Protein AF-A0A1I6UWF7-F1 (afdb_monomer_lite)

Sequence (78 aa):
MFFYYFYSKMKLFASYGGIFILNNERVTNPRWIELYKANWSPVYKSVRTPCSCWMCQGEIYNRCAYKKETIRLIEEII

Secondary structure (DSSP, 8-state):
--HHHHHHHHHHHHHT-SEEEETTEEEES--HHHHHHTT--THHHH-SS---SSSSGGGS--HHHHHHHHHHHHHHH-

Radius of gyration: 15.91 Å; chains: 1; bounding box: 44×21×37 Å

Foldseek 3Di:
DQVVQLLVVLQVVLVVWDWDQQPNDTDGSDHSVSCVVSCPQVVSSPDNDQDPDPCSPRPNDDPVVVVVVVVVVVVVVD

pLDDT: mean 82.37, std 12.02, range [51.47, 96.31]

Structure (mmCIF, N/CA/C/O backbone):
data_AF-A0A1I6UWF7-F1
#
_entry.id   AF-A0A1I6UWF7-F1
#
loop_
_atom_site.group_PDB
_atom_site.id
_atom_site.type_symbol
_atom_site.label_atom_id
_atom_site.label_alt_id
_atom_site.label_comp_id
_atom_site.label_asym_id
_atom_site.label_entity_id
_atom_site.label_seq_id
_atom_site.pdbx_PDB_ins_code
_atom_site.Cartn_x
_atom_site.Cartn_y
_atom_site.Cartn_z
_atom_site.occupancy
_atom_site.B_iso_or_equiv
_atom_site.auth_seq_id
_atom_site.auth_comp_id
_atom_site.auth_asym_id
_atom_site.auth_atom_id
_atom_site.pdbx_PDB_model_num
ATOM 1 N N . MET A 1 1 ? 12.419 12.347 12.252 1.00 51.47 1 MET A N 1
ATOM 2 C CA . MET A 1 1 ? 12.456 10.899 12.576 1.00 51.47 1 MET A CA 1
ATOM 3 C C . MET A 1 1 ? 11.363 10.068 11.868 1.00 51.47 1 MET A C 1
ATOM 5 O O . MET A 1 1 ? 11.033 8.995 12.343 1.00 51.47 1 MET A O 1
ATOM 9 N N . PHE A 1 2 ? 10.820 10.500 10.719 1.00 52.56 2 PHE A N 1
ATOM 10 C CA . PHE A 1 2 ? 9.825 9.719 9.950 1.00 52.56 2 PHE A CA 1
ATOM 11 C C . PHE A 1 2 ? 10.420 9.074 8.684 1.00 52.56 2 PHE A C 1
ATOM 13 O O . PHE A 1 2 ? 10.079 7.947 8.337 1.00 52.56 2 PHE A O 1
ATOM 20 N N . PHE A 1 3 ? 11.398 9.734 8.052 1.00 54.72 3 PHE A N 1
ATOM 21 C CA . PHE A 1 3 ? 12.046 9.260 6.821 1.00 54.72 3 PHE A CA 1
ATOM 22 C C . PHE A 1 3 ? 12.803 7.929 6.976 1.00 54.72 3 PHE A C 1
ATOM 24 O O . PHE A 1 3 ? 12.719 7.074 6.097 1.00 54.72 3 PHE A O 1
ATOM 31 N N . TYR A 1 4 ? 13.477 7.713 8.113 1.00 63.34 4 TYR A N 1
ATOM 32 C CA . TYR A 1 4 ? 14.248 6.487 8.371 1.00 63.34 4 TYR A CA 1
ATOM 33 C C . TYR A 1 4 ? 13.370 5.225 8.360 1.00 63.34 4 TYR A C 1
ATOM 35 O O . TYR A 1 4 ? 13.733 4.204 7.781 1.00 63.34 4 TYR A O 1
ATOM 43 N N . TYR A 1 5 ? 12.169 5.311 8.939 1.00 73.31 5 TYR A N 1
ATOM 44 C CA . TYR A 1 5 ? 11.247 4.178 9.005 1.00 73.31 5 TYR A CA 1
ATOM 45 C C . TYR A 1 5 ? 10.641 3.832 7.646 1.00 73.31 5 TYR A C 1
ATOM 47 O O . TYR A 1 5 ? 10.355 2.666 7.393 1.00 73.31 5 TYR A O 1
ATOM 55 N N . PHE A 1 6 ? 10.434 4.818 6.769 1.00 82.25 6 PHE A N 1
ATOM 56 C CA . PHE A 1 6 ? 9.891 4.563 5.435 1.00 82.25 6 PHE A CA 1
ATOM 57 C C . PHE A 1 6 ? 10.910 3.838 4.547 1.00 82.25 6 PHE A C 1
ATOM 59 O O . PHE A 1 6 ? 10.584 2.824 3.936 1.00 82.25 6 PHE A O 1
ATOM 66 N N . TYR A 1 7 ? 12.168 4.283 4.568 1.00 86.31 7 TYR A N 1
ATOM 67 C CA . TYR A 1 7 ? 13.282 3.638 3.870 1.00 86.31 7 TYR A CA 1
ATOM 68 C C . TYR A 1 7 ? 13.426 2.147 4.216 1.00 86.31 7 TYR A C 1
ATOM 70 O O . TYR A 1 7 ? 13.454 1.295 3.326 1.00 86.31 7 TYR A O 1
ATOM 78 N N . SER A 1 8 ? 13.465 1.818 5.510 1.00 87.50 8 SER A N 1
ATOM 79 C CA . SER A 1 8 ? 13.639 0.434 5.967 1.00 87.50 8 SER A CA 1
ATOM 80 C C . SER A 1 8 ? 12.468 -0.467 5.564 1.00 87.50 8 SER A C 1
ATOM 82 O O . SER A 1 8 ? 12.669 -1.642 5.270 1.00 87.50 8 SER A O 1
ATOM 84 N N . LYS A 1 9 ? 11.250 0.081 5.471 1.00 86.25 9 LYS A N 1
ATOM 85 C CA . LYS A 1 9 ? 10.079 -0.667 4.993 1.00 86.25 9 LYS A CA 1
ATOM 86 C C . LYS A 1 9 ? 10.148 -0.957 3.502 1.00 86.25 9 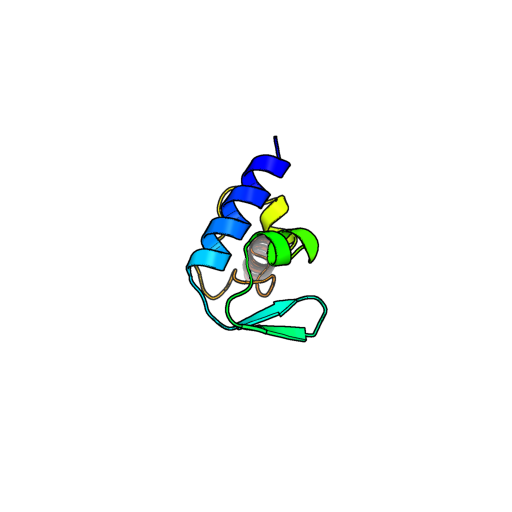LYS A C 1
ATOM 88 O O . LYS A 1 9 ? 9.842 -2.073 3.112 1.00 86.25 9 LYS A O 1
ATOM 93 N N . MET A 1 10 ? 10.584 -0.005 2.673 1.00 90.88 10 MET A N 1
ATOM 94 C CA . MET A 1 10 ? 10.740 -0.260 1.234 1.00 90.88 10 MET A CA 1
ATOM 95 C C . MET A 1 10 ? 11.727 -1.404 0.979 1.00 90.88 10 MET A C 1
ATOM 97 O O . MET A 1 10 ? 11.495 -2.229 0.102 1.00 90.88 10 MET A O 1
ATOM 101 N N . LYS A 1 11 ? 12.793 -1.504 1.787 1.00 91.50 11 LYS A N 1
ATOM 102 C CA . LYS A 1 11 ? 13.710 -2.654 1.750 1.00 91.50 11 LYS A CA 1
ATOM 103 C C . LYS A 1 11 ? 13.019 -3.968 2.093 1.00 91.50 11 LYS A C 1
ATOM 105 O O . LYS A 1 11 ? 13.181 -4.935 1.358 1.00 91.50 11 LYS A O 1
ATOM 110 N N . LEU A 1 12 ? 12.251 -3.987 3.181 1.00 88.69 12 LEU A N 1
ATOM 111 C CA . LEU A 1 12 ? 11.503 -5.168 3.605 1.00 88.69 12 LEU A CA 1
ATOM 112 C C . LEU A 1 12 ? 10.512 -5.620 2.523 1.00 88.69 12 LEU A C 1
ATOM 114 O O . LEU A 1 12 ? 10.518 -6.783 2.139 1.00 88.69 12 LEU A O 1
ATOM 118 N N . PHE A 1 13 ? 9.716 -4.700 1.975 1.00 87.00 13 PHE A N 1
ATOM 119 C CA . PHE A 1 13 ? 8.739 -5.031 0.938 1.00 87.00 13 PHE A CA 1
ATOM 120 C C . PHE A 1 13 ? 9.402 -5.512 -0.354 1.00 87.00 13 PHE A C 1
ATOM 122 O O . PHE A 1 13 ? 8.972 -6.520 -0.903 1.00 87.00 13 PHE A O 1
ATOM 129 N N . ALA A 1 14 ? 10.487 -4.867 -0.794 1.00 92.25 14 ALA A N 1
ATOM 130 C CA . ALA A 1 14 ? 11.261 -5.339 -1.942 1.00 92.25 14 ALA A CA 1
ATOM 131 C C . ALA A 1 14 ? 11.832 -6.754 -1.725 1.00 92.25 14 ALA A C 1
ATOM 133 O O . ALA A 1 14 ? 11.928 -7.522 -2.677 1.00 92.25 14 ALA A O 1
ATOM 134 N N . SER A 1 15 ? 12.188 -7.117 -0.483 1.00 93.06 15 SER A N 1
ATOM 135 C CA . SER A 1 15 ? 12.748 -8.439 -0.162 1.00 93.06 15 SER A CA 1
ATOM 136 C C . SER A 1 15 ? 11.742 -9.587 -0.251 1.00 93.06 15 SER A C 1
ATOM 138 O O . SER A 1 15 ? 12.150 -10.724 -0.464 1.00 93.06 15 SER A O 1
ATOM 140 N N . TYR A 1 16 ? 10.440 -9.305 -0.129 1.00 89.00 16 TYR A N 1
ATOM 141 C CA . TYR A 1 16 ? 9.401 -10.324 -0.297 1.00 89.00 16 TYR A CA 1
ATOM 142 C C . TYR A 1 16 ? 9.260 -10.787 -1.750 1.00 89.00 16 TYR A C 1
ATOM 144 O O . TYR A 1 16 ? 8.743 -11.875 -1.995 1.00 89.00 16 TYR A O 1
ATOM 152 N N . GLY A 1 17 ? 9.724 -9.976 -2.707 1.00 88.56 17 GLY A N 1
ATOM 153 C CA . GLY A 1 17 ? 9.474 -10.206 -4.123 1.00 88.56 17 GLY A CA 1
ATOM 154 C C . GLY A 1 17 ? 7.984 -10.115 -4.477 1.00 88.56 17 GLY A C 1
ATOM 155 O O . GLY A 1 17 ? 7.138 -9.753 -3.659 1.00 88.56 17 GLY A O 1
ATOM 156 N N . GLY A 1 18 ? 7.661 -10.408 -5.732 1.00 90.56 18 GLY A N 1
ATOM 157 C CA . GLY A 1 18 ? 6.308 -10.374 -6.277 1.00 90.56 18 GLY A CA 1
ATOM 158 C C . GLY A 1 18 ? 6.074 -9.240 -7.273 1.00 90.56 18 GLY A C 1
ATOM 159 O O . GLY A 1 18 ? 7.006 -8.648 -7.818 1.00 90.56 18 GLY A O 1
ATOM 160 N N . ILE A 1 19 ? 4.799 -8.968 -7.543 1.00 91.56 19 ILE A N 1
ATOM 161 C CA . ILE A 1 19 ? 4.361 -7.952 -8.504 1.00 91.56 19 ILE A CA 1
ATOM 162 C C . ILE A 1 19 ? 3.831 -6.749 -7.733 1.00 91.56 19 ILE A C 1
ATOM 164 O O . ILE A 1 19 ? 2.947 -6.879 -6.888 1.00 91.56 19 ILE A O 1
ATOM 168 N N . PHE A 1 20 ? 4.352 -5.574 -8.061 1.00 90.38 20 PHE A N 1
ATOM 169 C CA . PHE A 1 20 ? 3.976 -4.304 -7.460 1.00 90.38 20 PHE A CA 1
ATOM 170 C C . PHE A 1 20 ? 3.376 -3.392 -8.525 1.00 90.38 20 PHE A C 1
ATOM 172 O O . PHE A 1 20 ? 3.760 -3.451 -9.692 1.00 90.38 20 PHE A O 1
ATOM 179 N N . ILE A 1 21 ? 2.442 -2.533 -8.118 1.00 89.31 21 ILE A N 1
ATOM 180 C CA . ILE A 1 21 ? 1.923 -1.459 -8.968 1.00 89.31 21 ILE A CA 1
ATOM 181 C C . ILE A 1 21 ? 2.643 -0.170 -8.591 1.00 89.31 21 ILE A C 1
ATOM 183 O O . ILE A 1 21 ? 2.444 0.339 -7.487 1.00 89.31 21 ILE A O 1
ATOM 187 N N . LEU A 1 22 ? 3.485 0.337 -9.489 1.00 90.31 22 LEU A N 1
ATOM 188 C CA . LEU A 1 22 ? 4.221 1.591 -9.328 1.00 90.31 22 LEU A CA 1
ATOM 189 C C . LEU A 1 22 ? 3.755 2.552 -10.417 1.00 90.31 22 LEU A C 1
ATOM 191 O O . LEU A 1 22 ? 3.867 2.217 -11.586 1.00 90.31 22 LEU A O 1
ATOM 195 N N . ASN A 1 23 ? 3.228 3.727 -10.057 1.00 87.38 23 ASN A N 1
ATOM 196 C CA . ASN A 1 23 ? 2.755 4.728 -11.030 1.00 87.38 23 ASN A CA 1
ATOM 197 C C . ASN A 1 23 ? 1.836 4.138 -12.126 1.00 87.38 23 ASN A C 1
ATOM 199 O O . ASN A 1 23 ? 1.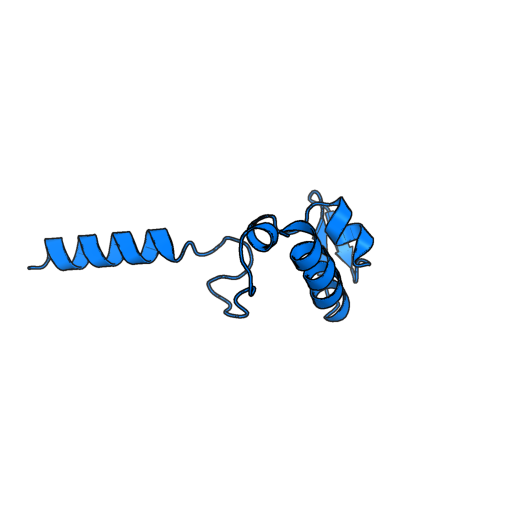982 4.457 -13.299 1.00 87.38 23 ASN A O 1
ATOM 203 N N . ASN A 1 24 ? 0.910 3.257 -11.733 1.00 87.00 24 ASN A N 1
ATOM 204 C CA . ASN A 1 24 ? -0.008 2.511 -12.608 1.00 87.00 24 ASN A CA 1
ATOM 205 C C . ASN A 1 24 ? 0.639 1.454 -13.526 1.00 87.00 24 ASN A C 1
ATOM 207 O O . ASN A 1 24 ? -0.063 0.828 -14.318 1.00 87.00 24 ASN A O 1
ATOM 211 N N . GLU A 1 25 ? 1.930 1.170 -13.371 1.00 91.62 25 GLU A N 1
ATOM 212 C CA . GLU A 1 25 ? 2.637 0.119 -14.100 1.00 91.62 25 GLU A CA 1
ATOM 213 C C . GLU A 1 25 ? 2.891 -1.105 -13.216 1.00 91.62 25 GLU A C 1
ATOM 215 O O . GLU A 1 25 ? 3.181 -0.999 -12.021 1.00 91.62 25 GLU A O 1
ATOM 220 N N . ARG A 1 26 ? 2.793 -2.299 -13.812 1.00 91.94 26 ARG A N 1
ATOM 221 C CA . ARG A 1 26 ? 3.149 -3.558 -13.148 1.00 91.94 26 ARG A CA 1
ATOM 222 C C . ARG A 1 26 ? 4.655 -3.764 -13.214 1.00 91.94 26 ARG A C 1
ATOM 224 O O . ARG A 1 26 ? 5.199 -3.988 -14.290 1.00 91.94 26 ARG A O 1
ATOM 231 N N . VAL A 1 27 ? 5.305 -3.772 -12.056 1.00 93.94 27 VAL A N 1
ATOM 232 C CA . VAL A 1 27 ? 6.744 -4.013 -11.924 1.00 93.94 27 VAL A CA 1
ATOM 233 C C . VAL A 1 27 ? 6.970 -5.287 -11.120 1.00 93.94 27 VAL A C 1
ATOM 235 O O . VAL A 1 27 ? 6.456 -5.440 -10.012 1.00 93.94 27 VAL A O 1
ATOM 238 N N . THR A 1 28 ? 7.735 -6.218 -11.687 1.00 95.38 28 THR A N 1
ATOM 239 C CA . THR A 1 28 ? 8.077 -7.487 -11.030 1.00 95.38 28 THR A CA 1
ATOM 240 C C . THR A 1 28 ? 9.385 -7.330 -10.268 1.00 95.38 28 THR A C 1
ATOM 242 O O . THR A 1 28 ? 10.372 -6.885 -10.844 1.00 95.38 28 THR A O 1
ATOM 245 N N . ASN A 1 29 ? 9.394 -7.712 -8.990 1.00 94.50 29 ASN A N 1
ATOM 246 C CA . ASN A 1 29 ? 10.553 -7.652 -8.095 1.00 94.50 29 ASN A CA 1
ATOM 247 C C . ASN A 1 29 ? 11.298 -6.298 -8.134 1.00 94.50 29 ASN A C 1
ATOM 249 O O . ASN A 1 29 ? 12.509 -6.276 -8.373 1.00 94.50 29 ASN A O 1
ATOM 253 N N . PRO A 1 30 ? 10.607 -5.160 -7.913 1.00 94.69 30 PRO A N 1
ATOM 254 C CA . PRO A 1 30 ? 11.253 -3.855 -7.910 1.00 94.69 30 PRO A CA 1
ATOM 255 C C . PRO A 1 30 ? 12.297 -3.767 -6.798 1.00 94.69 30 PRO A C 1
ATOM 257 O O . PRO A 1 30 ? 12.119 -4.270 -5.685 1.00 94.69 30 PRO A O 1
ATOM 260 N N . ARG A 1 31 ? 13.375 -3.034 -7.061 1.00 94.94 31 ARG A N 1
ATOM 261 C CA . ARG A 1 31 ? 14.338 -2.664 -6.028 1.00 94.94 31 ARG A CA 1
ATOM 262 C C . ARG A 1 31 ? 13.682 -1.695 -5.054 1.00 94.94 31 ARG A C 1
ATOM 264 O O . ARG A 1 31 ? 12.863 -0.854 -5.419 1.00 94.94 31 ARG A O 1
ATOM 271 N N . TRP A 1 32 ? 14.138 -1.715 -3.805 1.00 93.00 32 TRP A N 1
ATOM 272 C CA . TRP A 1 32 ? 13.617 -0.815 -2.770 1.00 93.00 32 TRP A CA 1
ATOM 273 C C . TRP A 1 32 ? 13.725 0.676 -3.144 1.00 93.00 32 TRP A C 1
ATOM 275 O O . TRP A 1 32 ? 12.895 1.475 -2.716 1.00 93.00 32 TRP A O 1
ATOM 285 N N . ILE A 1 33 ? 14.723 1.057 -3.956 1.00 94.50 33 ILE A N 1
ATOM 286 C CA . ILE A 1 33 ? 14.902 2.431 -4.459 1.00 94.50 33 ILE A CA 1
ATOM 287 C C . ILE A 1 33 ? 13.730 2.831 -5.359 1.00 94.50 33 ILE A C 1
ATOM 289 O O . ILE A 1 33 ? 13.285 3.974 -5.310 1.00 94.50 33 ILE A O 1
ATOM 293 N N . GLU A 1 34 ? 13.230 1.899 -6.169 1.00 93.69 34 GLU A N 1
ATOM 294 C CA . GLU A 1 34 ? 12.117 2.123 -7.093 1.00 93.69 34 GLU A CA 1
ATOM 295 C C . GLU A 1 34 ? 10.818 2.297 -6.309 1.00 93.69 34 GLU A C 1
ATOM 297 O O . GLU A 1 34 ? 10.107 3.273 -6.530 1.00 93.69 34 GLU A O 1
ATOM 302 N N . LEU A 1 35 ? 10.586 1.455 -5.294 1.00 92.06 35 LEU A N 1
ATOM 303 C CA . LEU A 1 35 ? 9.475 1.618 -4.350 1.00 92.06 35 LEU A CA 1
ATOM 304 C C . LEU A 1 35 ? 9.524 2.975 -3.627 1.00 92.06 35 LEU A C 1
ATOM 306 O O . LEU A 1 35 ? 8.522 3.685 -3.547 1.00 92.06 35 LEU A O 1
ATOM 310 N N . TYR A 1 36 ? 10.702 3.364 -3.129 1.00 91.00 36 TYR A N 1
ATOM 311 C CA . TYR A 1 36 ? 10.889 4.629 -2.418 1.00 91.00 36 TYR A CA 1
ATOM 312 C C . TYR A 1 36 ? 10.639 5.843 -3.324 1.00 91.00 36 TYR A C 1
ATOM 314 O O . TYR A 1 36 ? 9.935 6.771 -2.923 1.00 91.00 36 TYR A O 1
ATOM 322 N N . LYS A 1 37 ? 11.186 5.834 -4.550 1.00 91.00 37 LYS A N 1
ATOM 323 C CA . LYS A 1 37 ? 11.015 6.915 -5.536 1.00 91.00 37 LYS A CA 1
ATOM 324 C C . LYS A 1 37 ? 9.579 7.022 -6.043 1.00 91.00 37 LYS A C 1
ATOM 326 O O . LYS A 1 37 ? 9.088 8.134 -6.193 1.00 91.00 37 LYS A O 1
ATOM 331 N N . ALA A 1 38 ? 8.901 5.893 -6.246 1.00 90.81 38 ALA A N 1
ATOM 332 C CA . ALA A 1 38 ? 7.490 5.850 -6.628 1.00 90.81 38 ALA A CA 1
ATOM 333 C C . ALA A 1 38 ? 6.539 6.238 -5.479 1.00 90.81 38 ALA A C 1
ATOM 335 O O . ALA A 1 38 ? 5.325 6.208 -5.656 1.00 90.81 38 ALA A O 1
ATOM 336 N N . ASN A 1 39 ? 7.068 6.577 -4.293 1.00 88.12 39 ASN A N 1
ATOM 337 C CA . ASN A 1 39 ? 6.278 6.830 -3.090 1.00 88.12 39 ASN A CA 1
ATOM 338 C C . ASN A 1 39 ? 5.266 5.700 -2.820 1.00 88.12 39 ASN A C 1
ATOM 340 O O . ASN A 1 39 ? 4.107 5.944 -2.480 1.00 88.12 39 ASN A O 1
ATOM 344 N N . TRP A 1 40 ? 5.706 4.458 -3.023 1.00 86.81 40 TRP A N 1
ATOM 345 C CA . TRP A 1 40 ? 4.824 3.306 -2.982 1.00 86.81 40 TRP A CA 1
ATOM 346 C C . TRP A 1 40 ? 4.201 3.146 -1.589 1.00 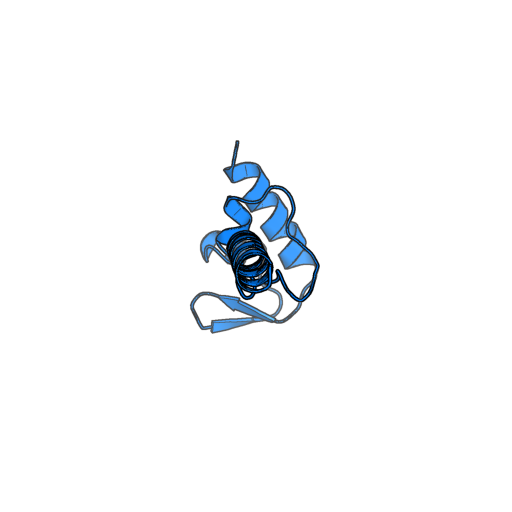86.81 40 TRP A C 1
ATOM 348 O O . TRP A 1 40 ? 4.906 3.075 -0.581 1.00 86.81 40 TRP A O 1
ATOM 358 N N . SER A 1 41 ? 2.867 3.096 -1.556 1.00 81.19 41 SER A N 1
ATOM 359 C CA . SER A 1 41 ? 2.037 3.011 -0.348 1.00 81.19 41 SER A CA 1
ATOM 360 C C . SER A 1 41 ? 2.331 4.115 0.698 1.00 81.19 41 SER A C 1
ATOM 362 O O . SER A 1 41 ? 2.997 3.879 1.716 1.00 81.19 41 SER A O 1
ATOM 364 N N . PRO A 1 42 ? 1.814 5.344 0.480 1.00 81.25 42 PRO A N 1
ATOM 365 C CA . PRO A 1 42 ? 2.058 6.501 1.347 1.00 81.25 42 PRO A CA 1
ATOM 366 C C . PRO A 1 42 ? 1.640 6.305 2.811 1.00 81.25 42 PRO A C 1
ATOM 368 O O . PRO A 1 42 ? 2.316 6.840 3.692 1.00 81.25 42 PRO A O 1
ATOM 371 N N . VAL A 1 43 ? 0.609 5.496 3.100 1.00 76.19 43 VAL A N 1
ATOM 372 C CA . VAL A 1 43 ? 0.239 5.072 4.471 1.00 76.19 43 VAL A CA 1
ATOM 373 C C . VAL A 1 43 ? 1.424 4.608 5.305 1.00 76.19 43 VAL A C 1
ATOM 375 O O . VAL A 1 43 ? 1.490 4.880 6.505 1.00 76.19 43 VAL A O 1
ATOM 378 N N . TYR A 1 44 ? 2.401 3.934 4.697 1.00 78.44 44 TYR A N 1
ATOM 379 C CA . TYR A 1 44 ? 3.542 3.408 5.435 1.00 78.44 44 TYR A CA 1
ATOM 380 C C . TYR A 1 44 ? 4.533 4.477 5.899 1.00 78.44 44 TYR A C 1
ATOM 382 O O . TYR A 1 44 ? 5.417 4.163 6.703 1.00 78.44 44 TYR A O 1
ATOM 390 N N . LYS A 1 45 ? 4.374 5.738 5.478 1.00 81.00 45 LYS A N 1
ATOM 391 C CA . LYS A 1 45 ? 5.138 6.877 6.007 1.00 81.00 45 LYS A CA 1
ATOM 392 C C . LYS A 1 45 ? 4.710 7.267 7.419 1.00 81.00 45 LYS A C 1
ATOM 394 O O . LYS A 1 45 ? 5.567 7.630 8.221 1.00 81.00 45 LYS A O 1
ATOM 399 N N . SER A 1 46 ? 3.412 7.200 7.717 1.00 75.12 46 SER A N 1
ATOM 400 C CA . SER A 1 46 ? 2.845 7.677 8.985 1.00 75.12 46 SER A CA 1
ATOM 401 C C . SER A 1 46 ? 2.744 6.584 10.050 1.00 75.12 46 SER A C 1
ATOM 403 O O . SER A 1 46 ? 2.801 6.890 11.240 1.00 75.12 46 SER A O 1
ATOM 405 N N . VAL A 1 47 ? 2.654 5.307 9.661 1.00 73.06 47 VAL A N 1
ATOM 406 C CA . VAL A 1 47 ? 2.578 4.193 10.624 1.00 73.06 47 VAL A CA 1
ATOM 407 C C . VAL A 1 47 ? 3.960 3.696 11.031 1.00 73.06 47 VAL A C 1
ATOM 409 O O . VAL A 1 47 ? 4.857 3.600 10.202 1.00 73.06 47 VAL A O 1
ATOM 412 N N . ARG A 1 48 ? 4.163 3.322 12.299 1.00 72.50 48 ARG A N 1
ATOM 413 C CA . ARG A 1 48 ? 5.439 2.735 12.755 1.00 72.50 48 ARG A CA 1
ATOM 414 C C . ARG A 1 48 ? 5.613 1.303 12.242 1.00 72.50 48 ARG A C 1
ATOM 416 O O . ARG A 1 48 ? 6.638 1.001 11.635 1.00 72.50 48 ARG A O 1
ATOM 423 N N . THR A 1 49 ? 4.579 0.480 12.403 1.00 72.88 49 THR A N 1
ATOM 424 C CA . THR A 1 49 ? 4.551 -0.929 11.991 1.00 72.88 49 THR A CA 1
ATOM 425 C C . THR A 1 49 ? 3.449 -1.125 10.947 1.00 72.88 49 THR A C 1
ATOM 427 O O . THR A 1 49 ? 2.293 -0.825 11.252 1.00 72.88 49 THR A O 1
ATOM 430 N N . PRO A 1 50 ? 3.767 -1.581 9.721 1.00 69.06 50 PRO A N 1
ATOM 431 C CA . PRO A 1 50 ? 2.741 -1.940 8.747 1.00 69.06 50 PRO A CA 1
ATOM 432 C C . PRO A 1 50 ? 1.947 -3.152 9.258 1.00 69.06 50 PRO A C 1
ATOM 434 O O . PRO A 1 50 ? 2.548 -4.129 9.702 1.00 69.06 50 PRO A O 1
ATOM 437 N N . CYS A 1 51 ? 0.610 -3.107 9.214 1.00 70.56 51 CYS A N 1
ATOM 438 C CA . CYS A 1 51 ? -0.177 -4.314 9.490 1.00 70.56 51 CYS A CA 1
ATOM 439 C C . CYS A 1 51 ? 0.069 -5.318 8.365 1.00 70.56 51 CYS A C 1
ATOM 441 O O . CYS A 1 51 ? -0.075 -4.970 7.194 1.00 70.56 51 CYS A O 1
ATOM 443 N N . SER A 1 52 ? 0.393 -6.556 8.723 1.00 66.88 52 SER A N 1
ATOM 444 C CA . SER A 1 52 ? 0.441 -7.688 7.793 1.00 66.88 52 SER A CA 1
ATOM 445 C C . SER A 1 52 ? -0.939 -8.288 7.513 1.00 66.88 52 SER A C 1
ATOM 447 O O . SER A 1 52 ? -1.064 -9.193 6.695 1.00 66.88 52 SER A O 1
ATOM 449 N N . CYS A 1 53 ? -1.981 -7.823 8.204 1.00 70.81 53 CYS A N 1
ATOM 450 C CA . CYS A 1 53 ? -3.332 -8.319 8.023 1.00 70.81 53 CYS A CA 1
ATOM 451 C C . CYS A 1 53 ? -3.877 -7.950 6.637 1.00 70.81 53 CYS A C 1
ATOM 453 O O . CYS A 1 53 ? -3.800 -6.793 6.226 1.00 70.81 53 CYS A O 1
ATOM 455 N N . TRP A 1 54 ? -4.498 -8.927 5.972 1.00 66.44 54 TRP A N 1
ATOM 456 C CA . TRP A 1 54 ? -5.104 -8.778 4.644 1.00 66.44 54 TRP A CA 1
ATOM 457 C C . TRP A 1 54 ? -6.130 -7.635 4.569 1.00 66.44 54 TRP A C 1
ATOM 459 O O . TRP A 1 54 ? -6.293 -7.028 3.518 1.00 66.44 54 TRP A O 1
ATOM 469 N N . MET A 1 55 ? -6.775 -7.293 5.693 1.00 64.06 55 MET A N 1
ATOM 470 C CA . MET A 1 55 ? -7.715 -6.172 5.766 1.00 64.06 55 MET A CA 1
ATOM 471 C C . MET A 1 55 ? -7.017 -4.807 5.685 1.00 64.06 55 MET A C 1
ATOM 473 O O . MET A 1 55 ? -7.398 -3.978 4.871 1.00 64.06 55 MET A O 1
ATOM 477 N N . CYS A 1 56 ? -5.978 -4.552 6.491 1.00 66.56 56 CYS A N 1
ATOM 478 C CA . CYS A 1 56 ? -5.299 -3.242 6.537 1.00 66.56 56 CYS A CA 1
ATOM 479 C C . CYS A 1 56 ? -4.216 -3.072 5.457 1.00 66.56 56 CYS A C 1
ATOM 481 O O . CYS A 1 56 ? -3.425 -2.125 5.521 1.00 66.56 56 CYS A O 1
ATOM 483 N N . GLN A 1 57 ? -4.116 -4.002 4.511 1.00 63.97 57 GLN A N 1
ATOM 484 C CA . GLN A 1 57 ? -3.119 -3.944 3.457 1.00 63.97 57 GLN A CA 1
ATOM 485 C C . GLN A 1 57 ? -3.521 -2.871 2.430 1.00 63.97 57 GLN A C 1
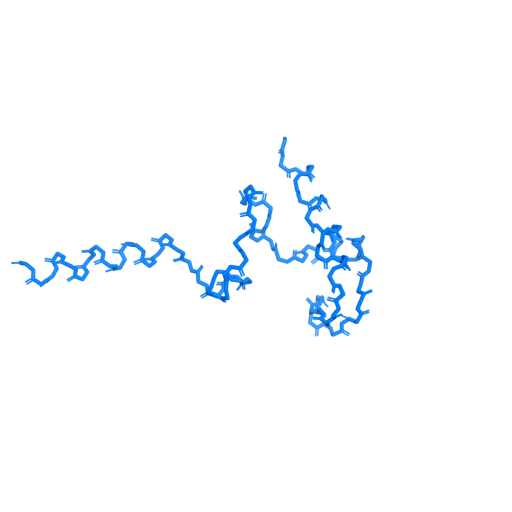ATOM 487 O O . GLN A 1 57 ? -4.641 -2.866 1.930 1.00 63.97 57 GLN A O 1
ATOM 492 N N . GLY A 1 58 ? -2.611 -1.939 2.129 1.00 58.72 58 GLY A N 1
ATOM 493 C CA . GLY A 1 58 ? -2.752 -1.035 0.980 1.00 58.72 58 GLY A CA 1
ATOM 494 C C . GLY A 1 58 ? -3.958 -0.086 0.986 1.00 58.72 58 GLY A C 1
ATOM 495 O O . GLY A 1 58 ? -4.549 0.105 -0.066 1.00 58.72 58 GLY A O 1
ATOM 496 N N . GLU A 1 59 ? -4.303 0.522 2.127 1.00 59.88 59 GLU A N 1
ATOM 497 C CA . GLU A 1 59 ? -5.384 1.534 2.259 1.00 59.88 59 GLU A CA 1
ATOM 498 C C . GLU A 1 59 ? -6.822 0.988 2.139 1.00 59.88 59 GLU A C 1
ATOM 500 O O . GLU A 1 59 ? -7.768 1.752 2.312 1.00 59.88 59 GLU A O 1
ATOM 505 N N . ILE A 1 60 ? -7.020 -0.319 1.916 1.00 63.31 60 ILE A N 1
ATOM 506 C CA . ILE A 1 60 ? -8.363 -0.916 1.751 1.00 63.31 60 ILE A CA 1
ATOM 507 C C . ILE A 1 60 ? -9.221 -0.744 3.017 1.00 63.31 60 ILE A C 1
ATOM 509 O O . ILE A 1 60 ? -10.438 -0.588 2.940 1.00 63.31 60 ILE A O 1
ATOM 513 N N . TYR A 1 61 ? -8.590 -0.731 4.193 1.00 66.00 61 TYR A N 1
ATOM 514 C CA . TYR A 1 61 ? -9.279 -0.641 5.476 1.00 66.00 61 TYR A CA 1
ATOM 515 C C . TYR A 1 61 ? -8.734 0.490 6.346 1.00 66.00 61 TYR A C 1
ATOM 517 O O . TYR A 1 61 ? -7.594 0.467 6.820 1.00 66.00 61 TYR A O 1
ATOM 525 N N . ASN A 1 62 ? -9.604 1.455 6.638 1.00 73.00 62 ASN A N 1
ATOM 526 C CA . ASN A 1 62 ? -9.347 2.500 7.616 1.00 73.00 62 ASN A CA 1
ATOM 527 C C . ASN A 1 62 ? -9.862 2.065 8.996 1.00 73.00 62 ASN A C 1
ATOM 529 O O . ASN A 1 62 ? -11.038 2.227 9.326 1.00 73.00 62 ASN A O 1
ATOM 533 N N . ARG A 1 63 ? -8.953 1.562 9.838 1.00 74.06 63 ARG A N 1
ATOM 534 C CA . ARG A 1 63 ? -9.275 1.106 11.202 1.00 74.06 63 ARG A CA 1
ATOM 535 C C . ARG A 1 63 ? -9.966 2.176 12.050 1.00 74.06 63 ARG A C 1
ATOM 537 O O . ARG A 1 63 ? -10.832 1.849 12.858 1.00 74.06 63 ARG A O 1
ATOM 544 N N . CYS A 1 64 ? -9.566 3.438 11.910 1.00 77.12 64 CYS A N 1
ATOM 545 C CA . CYS A 1 64 ? -10.140 4.531 12.690 1.00 77.12 64 CYS A CA 1
ATOM 546 C C . CYS A 1 64 ? -11.579 4.824 12.260 1.00 77.12 64 CYS A C 1
ATOM 548 O O . CYS A 1 64 ? -12.433 5.010 13.124 1.00 77.12 64 CYS A O 1
ATOM 550 N N . ALA A 1 65 ? -11.850 4.828 10.953 1.00 82.25 65 ALA A N 1
ATOM 551 C CA . ALA A 1 65 ? -13.201 4.984 10.422 1.00 82.25 65 ALA A CA 1
ATOM 552 C C . ALA A 1 65 ? -14.094 3.814 10.849 1.00 82.25 65 ALA A C 1
ATOM 554 O O . ALA A 1 65 ? -15.168 4.041 11.394 1.00 82.25 65 ALA A O 1
ATOM 555 N N . TYR A 1 66 ? -13.601 2.578 10.723 1.00 82.88 66 TYR A N 1
ATOM 556 C CA . TYR A 1 66 ? -14.341 1.389 11.142 1.00 82.88 66 TYR A CA 1
ATOM 557 C C . TYR A 1 66 ? -14.699 1.416 12.633 1.00 82.88 66 TYR A C 1
ATOM 559 O O . TYR A 1 66 ? -15.829 1.119 13.012 1.00 82.88 66 TYR A O 1
ATOM 567 N N . LYS A 1 67 ? -13.757 1.828 13.496 1.00 86.62 67 LYS A N 1
ATOM 568 C CA . LYS A 1 67 ? -14.017 1.959 14.936 1.00 86.62 67 LYS A CA 1
ATOM 569 C C . LYS A 1 67 ? -15.111 2.992 15.224 1.00 86.62 67 LYS A C 1
ATOM 571 O O . LYS A 1 67 ? -15.961 2.729 16.065 1.00 86.62 67 LYS A O 1
ATOM 576 N N . LYS A 1 68 ? -15.083 4.146 14.547 1.00 92.62 68 LYS A N 1
ATOM 577 C CA . LYS A 1 68 ? -16.114 5.185 14.701 1.00 92.62 68 LYS A CA 1
ATOM 578 C C . LYS A 1 68 ? -17.485 4.679 14.267 1.00 92.62 68 LYS A C 1
ATOM 580 O O . LYS A 1 68 ? -18.440 4.848 15.010 1.00 92.62 68 LYS A O 1
ATOM 585 N N . GLU A 1 69 ? -17.554 4.021 13.115 1.00 92.75 69 GLU A N 1
ATOM 586 C CA . GLU A 1 69 ? -18.811 3.482 12.597 1.00 92.75 69 GLU A CA 1
ATOM 587 C C . GLU A 1 69 ? -19.375 2.383 13.500 1.00 92.75 69 GLU A C 1
ATOM 589 O O . GLU A 1 69 ? -20.562 2.372 13.794 1.00 92.75 69 GLU A O 1
ATOM 594 N N . THR A 1 70 ? -18.515 1.510 14.029 1.00 92.44 70 THR A N 1
ATOM 595 C CA . THR A 1 70 ? -18.937 0.480 14.990 1.00 92.44 70 THR A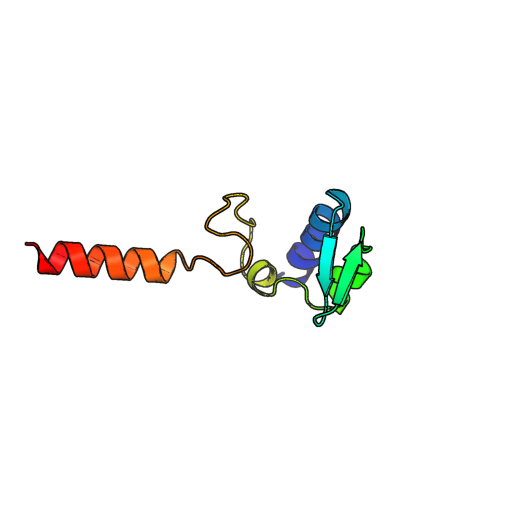 CA 1
ATOM 596 C C . THR A 1 70 ? -19.527 1.102 16.258 1.00 92.44 70 THR A C 1
ATOM 598 O O . THR A 1 70 ? -20.538 0.618 16.751 1.00 92.44 70 THR A O 1
ATOM 601 N N . ILE A 1 71 ? -18.916 2.172 16.784 1.00 95.50 71 ILE A N 1
ATOM 602 C CA . ILE A 1 71 ? -19.447 2.893 17.953 1.00 95.50 71 ILE A CA 1
ATOM 603 C C . ILE A 1 71 ? -20.817 3.495 17.625 1.00 95.50 71 ILE A C 1
ATOM 605 O O . ILE A 1 71 ? -21.754 3.252 18.376 1.00 95.50 71 ILE A O 1
ATOM 609 N N . ARG A 1 72 ? -20.948 4.184 16.481 1.00 95.38 72 ARG A N 1
ATOM 610 C CA . ARG A 1 72 ? -22.223 4.759 16.019 1.00 95.38 72 ARG A CA 1
ATOM 611 C C . ARG A 1 72 ? -23.326 3.701 15.945 1.00 95.38 72 ARG A C 1
ATOM 613 O O . ARG A 1 72 ? -24.406 3.912 16.473 1.00 95.38 72 ARG A O 1
ATOM 620 N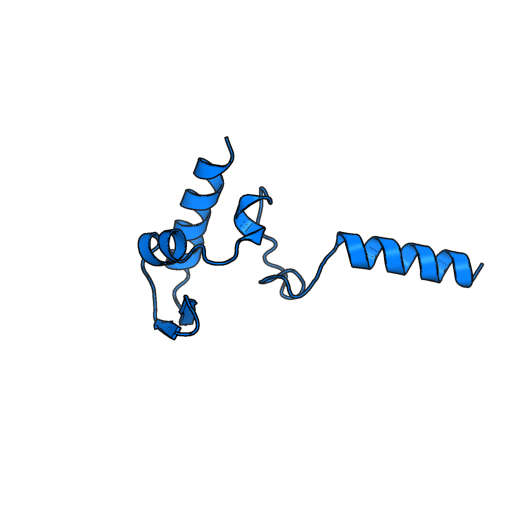 N . LEU A 1 73 ? -23.038 2.548 15.338 1.00 96.19 73 LEU A N 1
ATOM 621 C CA . LEU A 1 73 ? -24.000 1.448 15.219 1.00 96.19 73 LEU A CA 1
ATOM 622 C C . LEU A 1 73 ? -24.416 0.881 16.583 1.00 96.19 73 LEU A C 1
ATOM 624 O O . LEU A 1 73 ? -25.577 0.545 16.764 1.00 96.19 73 LEU A O 1
ATOM 628 N N . ILE A 1 74 ? -23.489 0.767 17.540 1.00 96.31 74 ILE A N 1
ATOM 629 C CA . ILE A 1 74 ? -23.812 0.306 18.899 1.00 96.31 74 ILE A CA 1
ATOM 630 C C . ILE A 1 74 ? -24.709 1.323 19.614 1.00 96.31 74 ILE A C 1
ATOM 632 O O . ILE A 1 74 ? -25.678 0.924 20.249 1.00 96.31 74 ILE A O 1
ATOM 636 N N . GLU A 1 75 ? -24.401 2.615 19.497 1.00 95.31 75 GLU A N 1
ATOM 637 C CA . GLU A 1 75 ? -25.194 3.700 20.088 1.00 95.31 75 GLU A CA 1
ATOM 638 C C . GLU A 1 75 ? -26.587 3.828 19.458 1.00 95.31 75 GLU A C 1
ATOM 640 O O . GLU A 1 75 ? -27.515 4.232 20.140 1.00 95.31 75 GLU A O 1
ATOM 645 N N . GLU A 1 76 ? -26.757 3.469 18.183 1.00 90.06 76 GLU A N 1
ATOM 646 C CA . GLU A 1 76 ? -28.066 3.461 17.508 1.00 90.06 76 GLU A CA 1
ATOM 647 C C . GLU A 1 76 ? -28.934 2.244 17.865 1.00 90.06 76 GLU A C 1
ATOM 649 O O . GLU A 1 76 ? -30.140 2.254 17.616 1.00 90.06 76 GLU A O 1
ATOM 654 N N . ILE A 1 77 ? -28.329 1.185 18.409 1.00 89.44 77 ILE A N 1
ATOM 655 C CA . ILE A 1 77 ? -29.020 -0.051 18.805 1.00 89.44 77 ILE A CA 1
ATOM 656 C C . ILE A 1 77 ? -29.476 -0.010 20.275 1.00 89.44 77 ILE A C 1
ATOM 658 O O . ILE A 1 77 ? -30.408 -0.735 20.632 1.00 89.44 77 ILE A O 1
ATOM 662 N N . ILE A 1 78 ? -28.822 0.794 21.120 1.00 72.12 78 ILE A N 1
ATOM 663 C CA . ILE A 1 78 ? -29.128 0.964 22.554 1.00 72.12 78 ILE A CA 1
ATOM 664 C C . ILE A 1 78 ? -30.113 2.117 22.748 1.00 72.12 78 ILE A C 1
ATOM 666 O O . ILE A 1 78 ? -31.075 1.922 23.525 1.00 72.12 78 ILE A O 1
#